Protein AF-A0A9N8WBB4-F1 (afdb_monomer)

Solvent-accessible surface area (backbone atoms only — not comparable to full-atom values): 6269 Å² total; per-residue (Å²): 134,85,77,80,78,79,75,58,86,56,52,66,58,50,36,74,75,42,55,93,48,96,74,77,94,72,91,67,59,69,72,57,49,56,44,66,75,60,62,55,62,59,57,54,51,52,50,61,37,66,78,66,63,74,71,70,97,70,95,49,72,67,55,56,54,49,34,52,51,50,43,52,51,52,54,50,50,51,53,50,38,52,74,69,68,45,90,68,51,71,68,58,58,51,64,77,75,110

Foldseek 3Di:
DDDPPPPDPCPVVCCVVQPPHPDDDDDDPPVVVVCVVPVCPVVVLVVQCVVQFPDDDDPDPVSVVVSVVVSSVLVVVVVVCVVVVVPDDSVNSSVVVD

Organism: NCBI:txid1433469

Structure (mmCIF, N/CA/C/O backbone):
data_AF-A0A9N8WBB4-F1
#
_entry.id   AF-A0A9N8WBB4-F1
#
loop_
_atom_site.group_PDB
_atom_site.id
_atom_site.type_symbol
_atom_site.label_atom_id
_atom_site.label_alt_id
_atom_site.label_comp_id
_atom_site.label_asym_id
_atom_site.label_entity_id
_atom_site.label_seq_id
_atom_site.pdbx_PDB_ins_code
_atom_site.Cartn_x
_atom_site.Cartn_y
_atom_site.Cartn_z
_atom_site.occupancy
_atom_site.B_iso_or_equiv
_atom_site.auth_seq_id
_atom_site.auth_comp_id
_atom_site.auth_asym_id
_atom_site.auth_atom_id
_atom_site.pdbx_PDB_model_num
ATOM 1 N N . MET A 1 1 ? -28.244 34.895 -8.633 1.00 41.94 1 MET A N 1
ATOM 2 C CA . MET A 1 1 ? -27.601 33.657 -9.116 1.00 41.94 1 MET A CA 1
ATOM 3 C C . MET A 1 1 ? -27.866 32.645 -8.022 1.00 41.94 1 MET A C 1
ATOM 5 O O . MET A 1 1 ? -27.178 32.668 -7.010 1.00 41.94 1 MET A O 1
ATOM 9 N N . ASP A 1 2 ? -28.985 31.932 -8.133 1.00 44.94 2 ASP A N 1
ATOM 10 C CA . ASP A 1 2 ? -29.488 31.092 -7.047 1.00 44.94 2 ASP A CA 1
ATOM 11 C C . ASP A 1 2 ? -28.586 29.874 -6.882 1.00 44.94 2 ASP A C 1
ATOM 13 O O . ASP A 1 2 ? -28.361 29.101 -7.814 1.00 44.94 2 ASP A O 1
ATOM 17 N N . MET A 1 3 ? -28.008 29.761 -5.691 1.00 48.12 3 MET A N 1
ATOM 18 C CA . MET A 1 3 ? -27.166 28.648 -5.293 1.00 48.12 3 MET A CA 1
ATOM 19 C C . MET A 1 3 ? -28.084 27.435 -5.123 1.00 48.12 3 MET A C 1
ATOM 21 O O . MET A 1 3 ? -28.880 27.389 -4.188 1.00 48.12 3 MET A O 1
ATOM 25 N N . LEU A 1 4 ? -28.018 26.481 -6.056 1.00 52.69 4 LEU A N 1
ATOM 26 C CA . LEU A 1 4 ? -28.711 25.201 -5.934 1.00 52.69 4 LEU A CA 1
ATOM 27 C C . LEU A 1 4 ? -28.243 24.528 -4.639 1.00 52.69 4 LEU A C 1
ATOM 29 O O . LEU A 1 4 ? -27.119 24.032 -4.559 1.00 52.69 4 LEU A O 1
ATOM 33 N N . VAL A 1 5 ? -29.096 24.539 -3.616 1.00 59.28 5 VAL A N 1
ATOM 34 C CA . VAL A 1 5 ? -28.891 23.756 -2.401 1.00 59.28 5 VAL A CA 1
ATOM 35 C C . VAL A 1 5 ? -29.024 22.297 -2.817 1.00 59.28 5 VAL A C 1
ATOM 37 O O . VAL A 1 5 ? -30.121 21.794 -3.042 1.00 59.28 5 VAL A O 1
ATOM 40 N N . VAL A 1 6 ? -27.888 21.626 -2.999 1.00 60.09 6 VAL A N 1
ATOM 41 C CA . VAL A 1 6 ? -27.851 20.175 -3.172 1.00 60.09 6 VAL A CA 1
ATOM 42 C C . VAL A 1 6 ? -28.231 19.575 -1.823 1.00 60.09 6 VAL A C 1
ATOM 44 O O . VAL A 1 6 ? -27.387 19.390 -0.947 1.00 60.09 6 VAL A O 1
ATOM 47 N N . GLU A 1 7 ? -29.521 19.325 -1.623 1.00 63.75 7 GLU A N 1
ATOM 48 C CA . GLU A 1 7 ? -29.992 18.621 -0.439 1.00 63.75 7 GLU A CA 1
ATOM 49 C C . GLU A 1 7 ? -29.489 17.178 -0.498 1.00 63.75 7 GLU A C 1
ATOM 51 O O . GLU A 1 7 ? -29.940 16.351 -1.294 1.00 63.75 7 GLU A O 1
ATOM 56 N N . ASN A 1 8 ? -28.493 16.876 0.337 1.00 70.19 8 ASN A N 1
ATOM 57 C CA . ASN A 1 8 ? -27.989 15.523 0.496 1.00 70.19 8 ASN A CA 1
ATOM 58 C C . ASN A 1 8 ? -29.118 14.652 1.062 1.00 70.19 8 ASN A C 1
ATOM 60 O O . ASN A 1 8 ? -29.491 14.778 2.227 1.00 70.19 8 ASN A O 1
ATOM 64 N N . THR A 1 9 ? -29.626 13.722 0.255 1.00 74.31 9 THR A N 1
ATOM 65 C CA . THR A 1 9 ? -30.729 12.817 0.615 1.00 74.31 9 THR A CA 1
ATOM 66 C C . THR A 1 9 ? -30.414 11.957 1.849 1.00 74.31 9 THR A C 1
ATOM 68 O O . THR A 1 9 ? -31.320 11.433 2.500 1.00 74.31 9 THR A O 1
ATOM 71 N N . ASN A 1 10 ? -29.132 11.830 2.208 1.00 81.38 10 ASN A N 1
ATOM 72 C CA . ASN A 1 10 ? -28.677 11.114 3.395 1.00 81.38 10 ASN A CA 1
ATOM 73 C C . ASN A 1 10 ? -28.598 11.992 4.652 1.00 81.38 10 ASN A C 1
ATOM 75 O O . ASN A 1 10 ? -28.518 11.432 5.743 1.00 81.38 10 ASN A O 1
ATOM 79 N N . ALA A 1 11 ? -28.657 13.325 4.547 1.00 82.25 11 ALA A N 1
ATOM 80 C CA . ALA A 1 11 ? -28.506 14.231 5.690 1.00 82.25 11 ALA A CA 1
ATOM 81 C C . ALA A 1 11 ? -29.550 13.957 6.784 1.00 82.25 11 ALA A C 1
ATOM 83 O O . ALA A 1 11 ? -29.186 13.769 7.942 1.00 82.25 11 ALA A O 1
ATOM 84 N N . ASN A 1 12 ? -30.823 13.804 6.406 1.00 83.38 12 ASN A N 1
ATOM 85 C CA . ASN A 1 12 ? -31.904 13.497 7.351 1.00 83.38 12 ASN A CA 1
ATOM 86 C C . ASN A 1 12 ? -31.724 12.127 8.025 1.00 83.38 12 ASN A C 1
ATOM 88 O O . ASN A 1 12 ? -31.999 11.972 9.213 1.00 83.38 12 ASN A O 1
ATOM 92 N N . LYS A 1 13 ? -31.217 11.125 7.292 1.00 84.19 13 LYS A N 1
ATOM 93 C CA . LYS A 1 13 ? -30.931 9.793 7.851 1.00 84.19 13 LYS A CA 1
ATOM 94 C C . LYS A 1 13 ? -29.763 9.842 8.829 1.00 84.19 13 LYS A C 1
ATOM 96 O O . LYS A 1 13 ? -29.863 9.294 9.922 1.00 84.19 13 LYS A O 1
ATOM 101 N N . VAL A 1 14 ? -28.679 10.520 8.459 1.00 86.06 14 VAL A N 1
ATOM 102 C CA . VAL A 1 14 ? -27.510 10.689 9.327 1.00 86.06 14 VAL A CA 1
ATOM 103 C C . VAL A 1 14 ? -27.904 11.454 10.589 1.00 86.06 14 VAL A C 1
ATOM 105 O O . VAL A 1 14 ? -27.619 10.971 11.679 1.00 86.06 14 VAL A O 1
ATOM 108 N N . HIS A 1 15 ? -28.650 12.557 10.471 1.00 86.94 15 HIS A N 1
ATOM 109 C CA . HIS A 1 15 ? -29.151 13.319 11.622 1.00 86.94 15 HIS A CA 1
ATOM 110 C C . HIS A 1 15 ? -30.080 12.487 12.515 1.00 86.94 15 HIS A C 1
ATOM 112 O O . HIS A 1 15 ? -29.927 12.502 13.729 1.00 86.94 15 HIS A O 1
ATOM 118 N N . SER A 1 16 ? -30.947 11.639 11.952 1.00 88.62 16 SER A N 1
ATOM 119 C CA . SER A 1 16 ? -31.789 10.745 12.768 1.00 88.62 16 SER A CA 1
ATOM 120 C C . SER A 1 16 ? -30.987 9.743 13.616 1.00 88.62 16 SER A C 1
ATOM 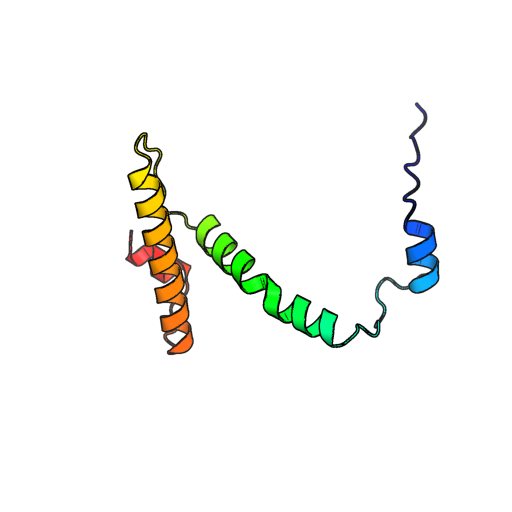122 O O . SER A 1 16 ? -31.425 9.343 14.694 1.00 88.62 16 SER A O 1
ATOM 124 N N . VAL A 1 17 ? -29.800 9.340 13.150 1.00 86.31 17 VAL A N 1
ATOM 125 C CA . VAL A 1 17 ? -28.944 8.363 13.837 1.00 86.31 17 VAL A CA 1
ATOM 126 C C . VAL A 1 17 ? -27.943 9.049 14.768 1.00 86.31 17 VAL A C 1
ATOM 128 O O . VAL A 1 17 ? -27.723 8.568 15.881 1.00 86.31 17 VAL A O 1
ATOM 131 N N . PHE A 1 18 ? -27.329 10.148 14.337 1.00 89.06 18 PHE A N 1
ATOM 132 C CA . PHE A 1 18 ? -26.238 10.840 15.032 1.00 89.06 18 PHE A CA 1
ATOM 133 C C . PHE A 1 18 ? -26.704 12.065 15.837 1.00 89.06 18 PHE A C 1
ATOM 135 O O . PHE A 1 18 ? -26.023 12.464 16.780 1.00 89.06 18 PHE A O 1
ATOM 142 N N . GLY A 1 19 ? -27.870 12.632 15.524 1.00 88.38 19 GLY A N 1
ATOM 143 C CA . GLY A 1 19 ? -28.331 13.914 16.055 1.00 88.38 19 GLY A CA 1
ATOM 144 C C . GLY A 1 19 ? -27.337 15.029 15.736 1.00 88.38 19 GLY A C 1
ATOM 145 O O . GLY A 1 19 ? -26.802 15.099 14.632 1.00 88.38 19 GLY A O 1
ATOM 146 N N . GLU A 1 20 ? -27.038 15.847 16.744 1.00 89.81 20 GLU A N 1
ATOM 147 C CA . GLU A 1 20 ? -26.005 16.894 16.682 1.00 89.81 20 GLU A CA 1
ATOM 148 C C . GLU A 1 20 ? -24.578 16.361 16.928 1.00 89.81 20 GLU A C 1
ATOM 150 O O . GLU A 1 20 ? -23.603 17.111 16.863 1.00 89.81 20 GLU A O 1
ATOM 155 N N . ALA A 1 21 ? -24.417 15.072 17.254 1.00 88.31 21 ALA A N 1
ATOM 156 C CA . ALA A 1 21 ? -23.112 14.507 17.581 1.00 88.31 21 ALA A CA 1
ATOM 157 C C . ALA A 1 21 ? -22.317 14.159 16.314 1.00 88.31 21 ALA A C 1
ATOM 159 O O . ALA A 1 21 ? -22.790 13.449 15.432 1.00 88.31 21 ALA A O 1
ATOM 160 N N . SER A 1 22 ? -21.048 14.570 16.261 1.00 85.62 22 SER A N 1
ATOM 161 C CA . SER A 1 22 ? -20.155 14.265 15.131 1.00 85.62 22 SER A CA 1
ATOM 162 C C . SER A 1 22 ? -19.603 12.834 15.139 1.00 85.62 22 SER A C 1
ATOM 164 O O . SER A 1 22 ? -19.031 12.387 14.145 1.00 85.62 22 SER A O 1
ATOM 166 N N . LYS A 1 23 ? -19.750 12.105 16.255 1.00 89.00 23 LYS A N 1
ATOM 167 C CA . LYS A 1 23 ? -19.306 10.714 16.427 1.00 89.00 23 LYS A CA 1
ATOM 168 C C . LYS A 1 23 ? -20.298 9.945 17.295 1.00 89.00 23 LYS A C 1
ATOM 170 O O . LYS A 1 23 ? -20.785 10.466 18.295 1.00 89.00 23 LYS A O 1
ATOM 175 N N . LYS A 1 24 ? -20.547 8.683 16.943 1.00 87.44 24 LYS A N 1
ATOM 176 C CA . LYS A 1 24 ? -21.401 7.762 17.698 1.00 87.44 24 LYS A CA 1
ATOM 177 C C . LYS A 1 24 ? -20.822 6.352 17.627 1.00 87.44 24 LYS A C 1
ATOM 179 O O . LYS A 1 24 ? -20.354 5.940 16.570 1.00 87.44 24 LYS A O 1
ATOM 184 N N . ILE A 1 25 ? -20.864 5.621 18.739 1.00 86.44 25 ILE A N 1
ATOM 185 C CA . ILE A 1 25 ? -20.531 4.193 18.757 1.00 86.44 25 ILE A CA 1
ATOM 186 C C . ILE A 1 25 ? -21.736 3.439 18.196 1.00 86.44 25 ILE A C 1
ATOM 188 O O . ILE A 1 25 ? -22.840 3.538 18.733 1.00 86.44 25 ILE A O 1
ATOM 192 N N . LEU A 1 26 ? -21.528 2.716 17.099 1.00 86.75 26 LEU A N 1
ATOM 193 C CA . LEU A 1 26 ? -22.543 1.887 16.460 1.00 86.75 26 LEU A CA 1
ATOM 194 C C . LEU A 1 26 ? -22.172 0.420 16.649 1.00 86.75 26 LEU A C 1
ATOM 196 O O . LEU A 1 26 ? -21.010 0.047 16.509 1.00 86.75 26 LEU A O 1
ATOM 200 N N . LEU A 1 27 ? -23.166 -0.411 16.959 1.00 86.56 27 LEU A N 1
ATOM 201 C CA . LEU A 1 27 ? -22.981 -1.856 16.978 1.00 86.56 27 LEU A CA 1
ATOM 202 C C . LEU A 1 27 ? -22.922 -2.345 15.531 1.00 86.56 27 LEU A C 1
ATOM 204 O O . LEU A 1 27 ? -23.924 -2.310 14.817 1.00 86.56 27 LEU A O 1
ATOM 208 N N . ILE A 1 28 ? -21.738 -2.768 15.100 1.00 88.50 28 ILE A N 1
ATOM 209 C CA . ILE A 1 28 ? -21.525 -3.370 13.787 1.00 88.50 28 ILE A CA 1
ATOM 210 C C . ILE A 1 28 ? -21.675 -4.888 13.952 1.00 88.50 28 ILE A C 1
ATOM 212 O O . ILE A 1 28 ? -21.103 -5.458 14.884 1.00 88.50 28 ILE A O 1
ATOM 216 N N . PRO A 1 29 ? -22.444 -5.574 13.088 1.00 94.75 29 PRO A N 1
ATOM 217 C CA . PRO A 1 29 ? -22.482 -7.030 13.079 1.00 94.75 29 PRO A CA 1
ATOM 218 C C . PRO A 1 29 ? -21.072 -7.616 12.962 1.00 94.75 29 PRO A C 1
ATOM 220 O O . PRO A 1 29 ? -20.310 -7.205 12.091 1.00 94.75 29 PRO A O 1
ATOM 223 N N . ALA A 1 30 ? -20.751 -8.622 13.780 1.00 91.50 30 ALA A N 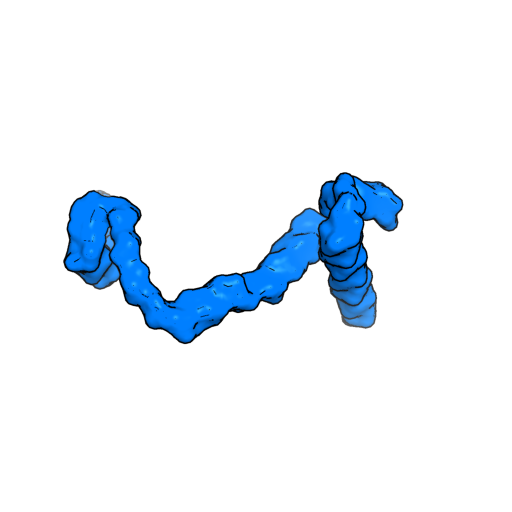1
ATOM 224 C CA . ALA A 1 30 ? -19.404 -9.199 13.846 1.00 91.50 30 ALA A CA 1
ATOM 225 C C . ALA A 1 30 ? -18.868 -9.675 12.480 1.00 91.50 30 ALA A C 1
ATOM 227 O O . ALA A 1 30 ? -17.677 -9.587 12.212 1.00 91.50 30 ALA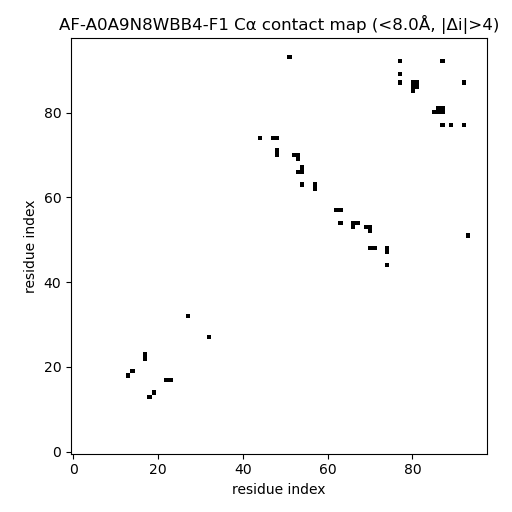 A O 1
ATOM 228 N N . VAL A 1 31 ? -19.750 -10.140 11.588 1.00 92.06 31 VAL A N 1
ATOM 229 C CA . VAL A 1 31 ? -19.377 -10.525 10.216 1.00 92.06 31 VAL A CA 1
ATOM 230 C C . VAL A 1 31 ? -18.883 -9.338 9.380 1.00 92.06 31 VAL A C 1
ATOM 232 O O . VAL A 1 31 ? -17.914 -9.478 8.640 1.00 92.06 31 VAL A O 1
ATOM 235 N N . ILE A 1 32 ? -19.515 -8.171 9.522 1.00 92.31 32 ILE A N 1
ATOM 236 C CA . ILE A 1 32 ? -19.145 -6.947 8.799 1.00 92.31 32 ILE A CA 1
ATOM 237 C C . ILE A 1 32 ? -17.855 -6.373 9.382 1.00 92.31 32 ILE A C 1
ATOM 239 O O . ILE A 1 32 ? -16.975 -5.966 8.632 1.00 92.31 32 ILE A O 1
ATOM 243 N N . ASP A 1 33 ? -17.728 -6.382 10.709 1.00 91.25 33 ASP A N 1
ATOM 244 C CA . ASP A 1 33 ? -16.526 -5.906 11.396 1.00 91.25 33 ASP A CA 1
ATOM 245 C C . ASP A 1 33 ? -15.291 -6.734 11.003 1.00 91.25 33 ASP A C 1
ATOM 247 O O . ASP A 1 33 ? -14.286 -6.186 10.552 1.00 91.25 33 ASP A O 1
ATOM 251 N N . ASN A 1 34 ? -15.410 -8.067 11.030 1.00 90.06 34 ASN A N 1
ATOM 252 C CA . ASN A 1 34 ? -14.344 -8.970 10.594 1.00 90.06 34 ASN A CA 1
ATOM 253 C C . ASN A 1 34 ? -13.972 -8.779 9.120 1.00 90.06 34 ASN A C 1
ATOM 255 O O . ASN A 1 34 ? -12.792 -8.853 8.784 1.00 90.06 34 ASN A O 1
ATOM 259 N N . TYR A 1 35 ? -14.950 -8.548 8.240 1.00 91.44 35 TYR A N 1
ATOM 260 C CA . TYR A 1 35 ? -14.676 -8.262 6.833 1.00 91.44 35 TYR A CA 1
ATOM 261 C C . TYR A 1 35 ? -13.883 -6.960 6.685 1.00 91.44 35 TYR A C 1
ATOM 263 O O . TYR A 1 35 ? -12.794 -6.973 6.117 1.00 91.44 35 TYR A O 1
ATOM 271 N N . ASN A 1 36 ? -14.383 -5.866 7.264 1.00 89.50 36 ASN A N 1
ATOM 272 C CA . ASN A 1 36 ? -13.747 -4.552 7.174 1.00 89.50 36 ASN A CA 1
ATOM 273 C C . ASN A 1 36 ? -12.330 -4.552 7.760 1.00 89.50 36 ASN A C 1
ATOM 275 O O . ASN A 1 36 ? -11.458 -3.875 7.235 1.00 89.50 36 ASN A O 1
ATOM 279 N N . TYR A 1 37 ? -12.076 -5.332 8.813 1.00 87.50 37 TYR A N 1
ATOM 280 C CA . TYR A 1 37 ? -10.745 -5.411 9.414 1.00 87.50 37 TYR A CA 1
ATOM 281 C C . TYR A 1 37 ? -9.701 -6.103 8.516 1.00 87.50 37 TYR A C 1
ATOM 283 O O . TYR A 1 37 ? -8.508 -5.834 8.644 1.00 87.50 37 TYR A O 1
ATOM 291 N N . HIS A 1 38 ? -10.120 -7.003 7.617 1.00 86.31 38 HIS A N 1
ATOM 292 C CA . HIS A 1 38 ? -9.203 -7.834 6.822 1.00 86.31 38 HIS A CA 1
ATOM 293 C C . HIS A 1 38 ? -9.204 -7.522 5.317 1.00 86.31 38 HIS A C 1
ATOM 295 O O . HIS A 1 38 ? -8.342 -8.036 4.601 1.00 86.31 38 HIS A O 1
ATOM 301 N N . ILE A 1 39 ? -10.143 -6.710 4.819 1.00 90.31 39 ILE A N 1
ATOM 302 C CA . ILE A 1 39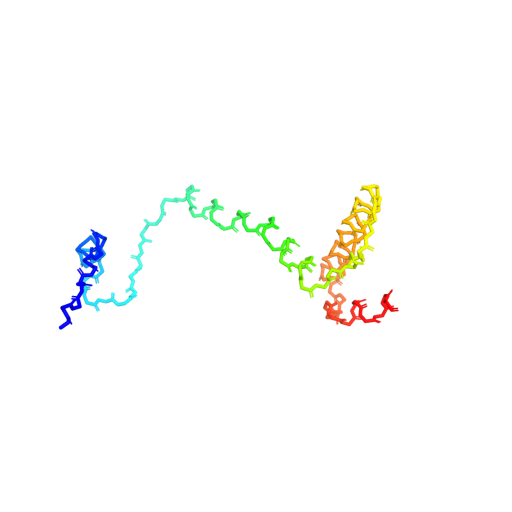 ? -10.301 -6.438 3.381 1.00 90.31 39 ILE A CA 1
ATOM 303 C C . ILE A 1 39 ? -9.163 -5.583 2.797 1.00 90.31 39 ILE A C 1
ATOM 305 O O . ILE A 1 39 ? -8.816 -5.737 1.628 1.00 90.31 39 ILE A O 1
ATOM 309 N N . ASP A 1 40 ? -8.511 -4.768 3.629 1.00 89.06 40 ASP A N 1
ATOM 310 C CA . ASP A 1 40 ? -7.521 -3.765 3.205 1.00 89.06 40 ASP A CA 1
ATOM 311 C C . ASP A 1 40 ? -6.187 -4.361 2.715 1.00 89.06 40 ASP A C 1
ATOM 313 O O . ASP A 1 40 ? -5.290 -3.634 2.295 1.00 89.06 40 ASP A O 1
ATOM 317 N N . GLY A 1 41 ? -6.002 -5.684 2.774 1.00 86.50 41 GLY A N 1
ATOM 318 C CA . GLY A 1 41 ? -4.727 -6.319 2.427 1.00 86.50 41 GLY A CA 1
ATOM 319 C C . GLY A 1 41 ? -4.258 -6.026 0.996 1.00 86.50 41 GLY A C 1
ATOM 320 O O . GLY A 1 41 ? -3.065 -5.806 0.779 1.00 86.50 41 GLY A O 1
ATOM 321 N N . VAL A 1 42 ? -5.191 -6.001 0.038 1.00 87.69 42 VAL A N 1
ATOM 322 C CA . VAL A 1 42 ? -4.899 -5.692 -1.372 1.00 87.69 42 VAL A CA 1
ATOM 323 C C . VAL A 1 42 ? -4.608 -4.203 -1.547 1.00 87.69 42 VAL A C 1
ATOM 325 O O . VAL A 1 42 ? -3.587 -3.861 -2.138 1.00 87.69 42 VAL A O 1
ATOM 328 N N . ASP A 1 43 ? -5.436 -3.336 -0.963 1.00 89.75 43 ASP A N 1
ATOM 329 C CA . ASP A 1 43 ? -5.276 -1.879 -1.048 1.00 89.75 43 ASP A CA 1
ATOM 330 C C . ASP A 1 43 ? -3.945 -1.418 -0.441 1.00 89.75 43 ASP A C 1
ATOM 332 O O . ASP A 1 43 ? -3.255 -0.575 -1.010 1.00 89.75 43 ASP A O 1
ATOM 336 N N . ILE A 1 44 ? -3.521 -2.021 0.675 1.00 87.81 44 ILE A N 1
ATOM 337 C CA . ILE A 1 44 ? -2.217 -1.738 1.292 1.00 87.81 44 ILE A CA 1
ATOM 338 C C . ILE A 1 44 ? -1.068 -2.126 0.349 1.00 87.81 44 ILE A C 1
ATOM 340 O O . ILE A 1 44 ? -0.067 -1.408 0.270 1.00 87.81 44 ILE A O 1
ATOM 344 N N . ALA A 1 45 ? -1.173 -3.262 -0.347 1.00 87.44 45 ALA A N 1
ATOM 345 C CA . ALA A 1 45 ? -0.147 -3.701 -1.290 1.00 87.44 45 ALA A CA 1
ATOM 346 C C . ALA A 1 45 ? -0.079 -2.779 -2.518 1.00 87.44 45 ALA A C 1
ATOM 348 O O . ALA A 1 45 ? 1.016 -2.348 -2.888 1.00 87.44 45 ALA A O 1
ATOM 349 N N . ASP A 1 46 ? -1.236 -2.425 -3.082 1.00 88.62 46 ASP A N 1
ATOM 350 C CA . ASP A 1 46 ? -1.355 -1.490 -4.205 1.00 88.62 46 ASP A CA 1
ATOM 351 C C . ASP A 1 46 ? -0.808 -0.103 -3.837 1.00 88.62 46 ASP A C 1
ATOM 353 O O . ASP A 1 46 ? 0.016 0.466 -4.553 1.00 88.62 46 ASP A O 1
ATOM 357 N N . GLN A 1 47 ? -1.135 0.393 -2.642 1.00 88.69 47 GLN A N 1
ATOM 358 C CA . GLN A 1 47 ? -0.626 1.663 -2.131 1.00 88.69 47 GLN A CA 1
ATOM 359 C C . GLN A 1 47 ? 0.908 1.657 -1.975 1.00 88.69 47 GLN A C 1
ATOM 361 O O . GLN A 1 47 ? 1.580 2.621 -2.356 1.00 88.69 47 GLN A O 1
ATOM 366 N N . LEU A 1 48 ? 1.493 0.581 -1.432 1.00 86.69 48 LEU A N 1
ATOM 367 C CA . LEU A 1 48 ? 2.952 0.454 -1.287 1.00 86.69 48 LEU A CA 1
ATOM 368 C C . LEU A 1 48 ? 3.677 0.362 -2.634 1.00 86.69 48 LEU A C 1
ATOM 370 O O . LEU A 1 48 ? 4.815 0.839 -2.741 1.00 86.69 48 LEU A O 1
ATOM 374 N N . GLN A 1 49 ? 3.037 -0.242 -3.636 1.00 87.69 49 GLN A N 1
ATOM 375 C CA . GLN A 1 49 ? 3.523 -0.277 -5.011 1.00 87.69 49 GLN A CA 1
ATOM 376 C C . GLN A 1 49 ? 3.422 1.107 -5.668 1.00 87.69 49 GLN A C 1
ATOM 378 O O . GLN A 1 49 ? 4.404 1.576 -6.242 1.00 87.69 49 GLN A O 1
ATOM 383 N N . GLY A 1 50 ? 2.291 1.801 -5.518 1.00 86.19 50 GLY A N 1
ATOM 384 C CA . GLY A 1 50 ? 2.047 3.117 -6.112 1.00 86.19 50 GLY A CA 1
ATOM 385 C C . GLY A 1 50 ? 2.978 4.220 -5.599 1.00 86.19 50 GLY A C 1
ATOM 386 O O . GLY A 1 50 ? 3.384 5.085 -6.372 1.00 86.19 50 GLY A O 1
ATOM 387 N N . TYR A 1 51 ? 3.378 4.185 -4.323 1.00 85.88 51 TYR A N 1
ATOM 388 C CA . TYR A 1 51 ? 4.290 5.198 -3.774 1.00 85.88 51 TYR A CA 1
ATOM 389 C C . TYR A 1 51 ? 5.718 5.133 -4.336 1.00 85.88 51 TYR A C 1
ATOM 391 O O . TYR A 1 51 ? 6.384 6.165 -4.406 1.00 85.88 51 TYR A O 1
ATOM 399 N N . TYR A 1 52 ? 6.203 3.941 -4.694 1.00 80.56 52 TYR A N 1
ATOM 400 C CA . TYR A 1 52 ? 7.592 3.712 -5.117 1.00 80.56 52 TYR A CA 1
ATOM 401 C C . TYR A 1 52 ? 7.662 2.710 -6.278 1.00 80.56 52 TYR A C 1
ATOM 403 O O . TYR A 1 52 ? 8.364 1.700 -6.189 1.00 80.56 52 TYR A O 1
ATOM 411 N N . GLY A 1 53 ? 6.911 2.979 -7.347 1.00 82.88 53 GLY A N 1
ATOM 412 C CA . GLY A 1 53 ? 6.874 2.124 -8.533 1.00 82.88 53 GLY A CA 1
ATOM 413 C C . GLY A 1 53 ? 8.199 2.129 -9.299 1.00 82.88 53 GLY A C 1
ATOM 414 O O . GLY A 1 53 ? 8.824 3.176 -9.475 1.00 82.88 53 GLY A O 1
ATOM 415 N N . THR A 1 54 ? 8.616 0.956 -9.778 1.00 85.94 54 THR A N 1
ATOM 416 C CA . THR A 1 54 ? 9.831 0.791 -10.607 1.00 85.94 54 THR A CA 1
ATOM 417 C C . THR A 1 54 ? 9.540 0.812 -12.108 1.00 85.94 54 THR A C 1
ATOM 419 O O . THR A 1 54 ? 10.460 0.766 -12.923 1.00 85.94 54 THR A O 1
ATOM 422 N N . GLN A 1 55 ? 8.262 0.885 -12.488 1.00 87.25 55 GLN A N 1
ATOM 423 C CA . GLN A 1 55 ? 7.828 0.831 -13.876 1.00 87.25 55 GLN A CA 1
ATOM 424 C C . GLN A 1 55 ? 8.355 2.018 -14.692 1.00 87.25 55 GLN A C 1
ATOM 426 O O . GLN A 1 55 ? 8.088 3.180 -14.392 1.00 87.25 55 GLN A O 1
ATOM 431 N N . VAL A 1 56 ? 9.037 1.705 -15.793 1.00 88.25 56 VAL A N 1
ATOM 432 C CA . VAL A 1 56 ? 9.463 2.679 -16.806 1.00 88.25 56 VAL A CA 1
ATOM 433 C C . VAL A 1 56 ? 8.537 2.618 -18.031 1.00 88.25 56 VAL A C 1
ATOM 435 O O . VAL A 1 56 ? 7.925 1.573 -18.283 1.00 88.25 56 VAL A O 1
ATOM 438 N N . PRO A 1 57 ? 8.388 3.710 -18.806 1.00 86.69 57 PRO A N 1
ATOM 439 C CA . PRO A 1 57 ? 7.583 3.695 -20.024 1.00 86.69 57 PRO A CA 1
ATOM 440 C C . PRO A 1 57 ? 8.199 2.746 -21.060 1.00 86.69 57 PRO A C 1
ATOM 442 O O . PRO A 1 57 ? 9.316 2.954 -21.529 1.00 86.69 57 PRO A O 1
ATOM 445 N N . VAL A 1 58 ? 7.463 1.692 -21.419 1.00 87.94 58 VAL A N 1
ATOM 446 C CA . VAL A 1 58 ? 7.914 0.622 -22.322 1.00 87.94 58 VAL A CA 1
ATOM 447 C C . VAL A 1 58 ? 6.790 0.204 -23.264 1.00 87.94 58 VAL A C 1
ATOM 449 O O . VAL A 1 58 ? 5.620 0.203 -22.892 1.00 87.94 58 VAL A O 1
ATOM 452 N N . CYS A 1 59 ? 7.145 -0.193 -24.488 1.00 86.12 59 CYS A N 1
ATOM 453 C CA . CYS A 1 59 ? 6.182 -0.657 -25.499 1.00 86.12 59 CYS A CA 1
ATOM 454 C C . CYS A 1 59 ? 5.939 -2.176 -25.454 1.00 86.12 59 CYS A C 1
ATOM 456 O O . CYS A 1 59 ? 5.188 -2.715 -26.264 1.00 86.12 59 CYS A O 1
ATOM 458 N N . HIS A 1 60 ? 6.591 -2.884 -24.530 1.00 88.50 60 HIS A N 1
ATOM 459 C CA . HIS A 1 60 ? 6.509 -4.333 -24.419 1.00 88.50 60 HIS A CA 1
ATOM 460 C C . HIS A 1 60 ? 5.659 -4.746 -23.219 1.00 88.50 60 HIS A C 1
ATOM 462 O O . HIS A 1 60 ? 5.991 -4.460 -22.072 1.00 88.50 60 HIS A O 1
ATOM 468 N N . THR A 1 61 ? 4.586 -5.490 -23.479 1.00 88.00 61 THR A N 1
ATOM 469 C CA . THR A 1 61 ? 3.640 -5.964 -22.455 1.00 88.00 61 THR A CA 1
ATOM 470 C C . THR A 1 61 ? 4.282 -6.887 -21.418 1.00 88.00 61 THR A C 1
ATOM 472 O O . THR A 1 61 ? 3.902 -6.859 -20.252 1.00 88.00 61 THR A O 1
ATOM 475 N N . TRP A 1 62 ? 5.301 -7.663 -21.798 1.00 92.81 62 TRP A N 1
ATOM 476 C CA . TRP A 1 62 ? 6.036 -8.513 -20.857 1.00 92.81 62 TRP A CA 1
ATOM 477 C C . TRP A 1 62 ? 6.882 -7.707 -19.862 1.00 92.81 62 TRP A C 1
ATOM 479 O O . TRP A 1 62 ? 7.077 -8.153 -18.734 1.00 92.81 62 TRP A O 1
ATOM 489 N N . MET A 1 63 ? 7.342 -6.506 -20.235 1.00 90.94 63 MET A N 1
ATOM 490 C CA . MET A 1 63 ? 8.069 -5.633 -19.312 1.00 90.94 63 MET A CA 1
ATOM 491 C C . MET A 1 63 ? 7.140 -5.064 -18.233 1.00 90.94 63 MET A C 1
ATOM 493 O 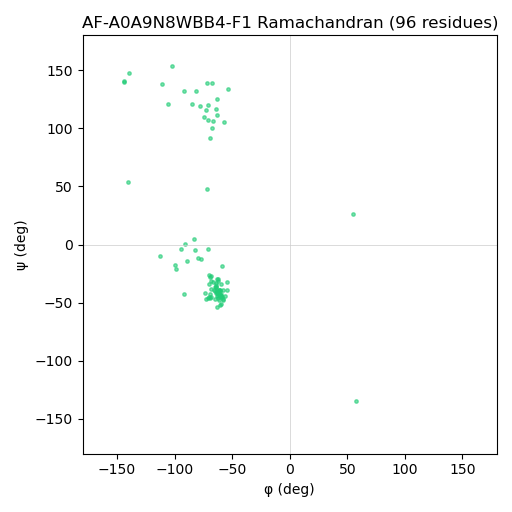O . MET A 1 63 ? 7.566 -4.952 -17.090 1.00 90.94 63 MET A O 1
ATOM 497 N N . LEU A 1 64 ? 5.864 -4.785 -18.544 1.00 89.75 64 LEU A N 1
ATOM 498 C CA . LEU A 1 64 ? 4.875 -4.403 -17.522 1.00 89.75 64 LEU A CA 1
ATOM 499 C C . LEU A 1 64 ? 4.745 -5.488 -16.446 1.00 89.75 64 LEU A C 1
ATOM 501 O O . LEU A 1 64 ? 4.811 -5.187 -15.257 1.00 89.75 64 LEU A O 1
ATOM 505 N N . LEU A 1 65 ? 4.608 -6.751 -16.866 1.00 91.38 65 LEU A N 1
ATOM 506 C CA . LEU A 1 65 ? 4.535 -7.885 -15.940 1.00 91.38 65 LEU A CA 1
ATOM 507 C C . LEU A 1 65 ? 5.825 -8.038 -15.127 1.00 91.38 65 LEU A C 1
ATOM 509 O O . LEU A 1 65 ? 5.762 -8.301 -13.929 1.00 91.38 65 LEU A O 1
ATOM 513 N N . PHE A 1 66 ? 6.986 -7.839 -15.754 1.00 93.00 66 PHE A N 1
ATOM 514 C CA . PHE A 1 66 ? 8.275 -7.875 -15.066 1.00 93.00 66 PHE A CA 1
ATOM 515 C C . PHE A 1 66 ? 8.370 -6.819 -13.955 1.00 93.00 66 PHE A C 1
ATOM 517 O O . PHE A 1 66 ? 8.679 -7.173 -12.819 1.00 93.00 66 PHE A O 1
ATOM 524 N N . PHE A 1 67 ? 8.065 -5.550 -14.248 1.00 91.00 67 PHE A N 1
ATOM 525 C CA . PHE A 1 67 ? 8.113 -4.480 -13.242 1.00 91.00 67 PHE A CA 1
ATOM 526 C C . PHE A 1 67 ? 7.083 -4.686 -12.131 1.00 91.00 67 PHE A C 1
ATOM 528 O O . PHE A 1 67 ? 7.388 -4.466 -10.961 1.00 91.00 67 PHE A O 1
ATOM 535 N N . TRP A 1 68 ? 5.897 -5.194 -12.468 1.00 90.25 68 TRP A N 1
ATOM 536 C CA . TRP A 1 68 ? 4.890 -5.528 -11.467 1.00 90.25 68 TRP A CA 1
ATOM 537 C C . TRP A 1 68 ? 5.360 -6.638 -10.510 1.00 90.25 68 TRP A C 1
ATOM 539 O O . TRP A 1 68 ? 5.220 -6.513 -9.289 1.00 90.25 68 TRP A O 1
ATOM 549 N N . LEU A 1 69 ? 5.978 -7.701 -11.039 1.00 93.38 69 LEU A N 1
ATOM 550 C CA . LEU A 1 69 ? 6.566 -8.773 -10.227 1.00 93.38 69 LEU A CA 1
ATOM 551 C C . LEU A 1 69 ? 7.751 -8.273 -9.390 1.00 93.38 69 LEU A C 1
ATOM 553 O O . LEU A 1 69 ? 7.885 -8.665 -8.227 1.00 93.38 69 LEU A O 1
ATOM 557 N N . LEU A 1 70 ? 8.581 -7.390 -9.951 1.00 91.88 70 LEU A N 1
ATOM 558 C CA . LEU A 1 70 ? 9.694 -6.762 -9.242 1.00 91.88 70 LEU A CA 1
ATOM 559 C C . LEU A 1 70 ? 9.189 -5.953 -8.042 1.00 91.88 70 LEU A C 1
ATOM 561 O O . LEU A 1 70 ? 9.620 -6.208 -6.917 1.00 91.88 70 LEU A O 1
ATOM 565 N N . ASP A 1 71 ? 8.222 -5.057 -8.241 1.00 90.31 71 ASP A N 1
ATOM 566 C CA . ASP A 1 71 ? 7.646 -4.264 -7.152 1.00 90.31 71 ASP A CA 1
ATOM 567 C C . ASP A 1 71 ? 6.983 -5.139 -6.083 1.00 90.31 71 ASP A C 1
ATOM 569 O O . ASP A 1 71 ? 7.194 -4.914 -4.887 1.00 90.31 71 ASP A O 1
ATOM 573 N N . THR A 1 72 ? 6.276 -6.193 -6.499 1.00 91.88 72 THR A N 1
ATOM 574 C CA . THR A 1 72 ? 5.683 -7.182 -5.587 1.00 91.88 72 THR A CA 1
ATOM 575 C C . THR A 1 72 ? 6.755 -7.870 -4.734 1.00 91.88 72 THR A C 1
ATOM 577 O O . THR A 1 72 ? 6.601 -8.007 -3.518 1.00 91.88 72 THR A O 1
ATOM 580 N N . SER A 1 73 ? 7.881 -8.268 -5.337 1.00 92.81 73 SER A N 1
ATOM 581 C CA . SER A 1 73 ? 8.992 -8.904 -4.615 1.00 92.81 73 SER A CA 1
ATOM 582 C C . SER A 1 73 ? 9.647 -7.972 -3.587 1.00 92.81 73 SER A C 1
ATOM 584 O O . SER A 1 73 ? 9.999 -8.409 -2.486 1.00 92.81 73 SER A O 1
ATOM 586 N N . ILE A 1 74 ? 9.747 -6.676 -3.899 1.00 89.94 74 ILE A N 1
ATOM 587 C CA . ILE A 1 74 ? 10.328 -5.670 -3.006 1.00 89.94 74 ILE A CA 1
ATOM 588 C C . ILE A 1 74 ? 9.401 -5.421 -1.809 1.00 89.94 74 ILE A C 1
ATOM 590 O O . ILE A 1 74 ? 9.859 -5.424 -0.662 1.00 89.94 74 ILE A O 1
ATOM 594 N N . VAL A 1 75 ? 8.091 -5.281 -2.047 1.00 89.38 75 VAL A N 1
ATOM 595 C CA . VAL A 1 75 ? 7.083 -5.152 -0.978 1.00 89.38 75 VAL A CA 1
ATOM 596 C C . VAL A 1 75 ? 7.092 -6.383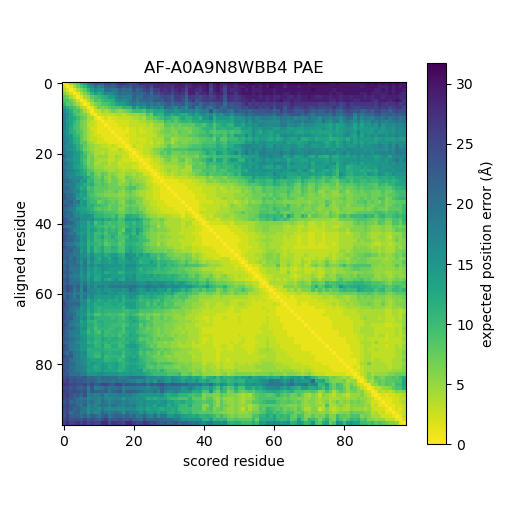 -0.067 1.00 89.38 75 VAL A C 1
ATOM 598 O O . VAL A 1 75 ? 7.123 -6.243 1.159 1.00 89.38 75 VAL A O 1
ATOM 601 N N . ASN A 1 76 ? 7.143 -7.589 -0.639 1.00 90.12 76 ASN A N 1
ATOM 602 C CA . ASN A 1 76 ? 7.203 -8.831 0.135 1.00 90.12 76 ASN A CA 1
ATOM 603 C C . ASN A 1 76 ? 8.487 -8.939 0.968 1.00 90.12 76 ASN A C 1
ATOM 605 O O . ASN A 1 76 ? 8.427 -9.296 2.146 1.00 90.12 76 ASN A O 1
ATOM 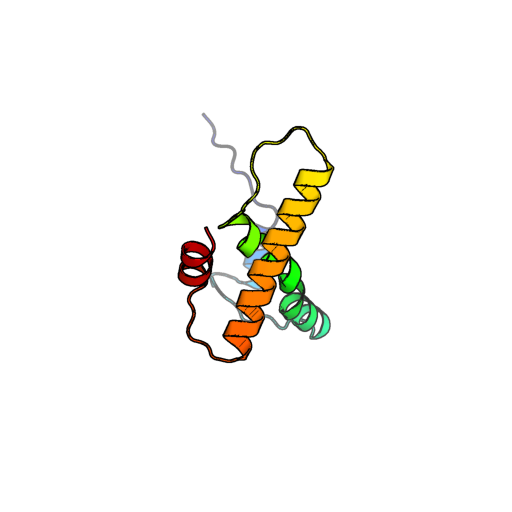609 N N . THR A 1 77 ? 9.636 -8.562 0.405 1.00 90.00 77 THR A N 1
ATOM 610 C CA . THR A 1 77 ? 10.912 -8.521 1.135 1.00 90.00 77 THR A CA 1
ATOM 611 C C . THR A 1 77 ? 10.841 -7.566 2.327 1.00 90.00 77 THR A C 1
ATOM 613 O O . THR A 1 77 ? 11.239 -7.927 3.436 1.00 90.00 77 THR A O 1
ATOM 616 N N . PHE A 1 78 ? 10.265 -6.374 2.144 1.00 87.75 78 PHE A N 1
ATOM 617 C CA . PHE A 1 78 ? 10.048 -5.425 3.237 1.00 87.75 78 PHE A CA 1
ATOM 618 C C . PHE A 1 78 ? 9.135 -5.994 4.333 1.00 87.75 78 PHE A C 1
ATOM 620 O O . PHE A 1 78 ? 9.441 -5.873 5.520 1.00 87.75 78 PHE A O 1
ATOM 627 N N . ARG A 1 79 ? 8.035 -6.660 3.957 1.00 87.00 79 ARG A N 1
ATOM 628 C CA . ARG A 1 79 ? 7.111 -7.304 4.908 1.00 87.00 79 ARG A CA 1
ATOM 629 C C . ARG A 1 79 ? 7.807 -8.381 5.742 1.00 87.00 79 ARG A C 1
ATOM 631 O O . ARG A 1 79 ? 7.608 -8.414 6.955 1.00 87.00 79 ARG A O 1
ATOM 638 N N . ILE A 1 80 ? 8.637 -9.214 5.112 1.00 90.94 80 ILE A N 1
ATOM 639 C CA . ILE A 1 80 ? 9.438 -10.241 5.795 1.00 90.94 80 ILE A CA 1
ATOM 640 C C . ILE A 1 80 ? 10.463 -9.588 6.726 1.00 90.94 80 ILE A C 1
ATOM 642 O O . ILE A 1 80 ? 10.546 -9.957 7.893 1.00 90.94 80 ILE A O 1
ATOM 646 N N . SER A 1 81 ? 11.190 -8.577 6.250 1.00 89.00 81 SER A N 1
ATOM 647 C CA . SER A 1 81 ? 12.171 -7.829 7.046 1.00 89.00 81 SER A CA 1
ATOM 648 C C . SER A 1 81 ? 11.541 -7.224 8.311 1.00 89.00 81 SER A C 1
ATOM 650 O O . SER A 1 81 ? 12.043 -7.413 9.421 1.00 89.00 81 SER A O 1
ATOM 652 N N . LYS A 1 82 ? 10.355 -6.620 8.168 1.00 87.19 82 LYS A N 1
ATOM 653 C CA . LYS A 1 82 ? 9.562 -6.102 9.289 1.00 87.19 82 LYS A CA 1
ATOM 654 C C . LYS A 1 82 ? 9.111 -7.208 10.248 1.00 87.19 82 LYS A C 1
ATOM 656 O O . LYS A 1 82 ? 9.179 -7.015 11.457 1.00 87.19 82 LYS A O 1
ATOM 661 N N . ALA A 1 83 ? 8.672 -8.359 9.733 1.00 88.25 83 ALA A N 1
ATOM 662 C CA . ALA A 1 83 ? 8.299 -9.511 10.560 1.00 88.25 83 ALA A CA 1
ATOM 663 C C . ALA A 1 83 ? 9.492 -10.074 11.357 1.00 88.25 83 ALA A C 1
ATOM 665 O O . ALA A 1 83 ? 9.314 -10.570 12.467 1.00 88.25 83 ALA A O 1
ATOM 666 N N . LEU A 1 84 ? 10.708 -9.940 10.824 1.00 91.75 84 LEU A N 1
ATOM 667 C CA . LEU A 1 84 ? 11.962 -10.300 11.487 1.00 91.75 84 LEU A CA 1
ATOM 668 C C . LEU A 1 84 ? 12.493 -9.206 12.439 1.00 91.75 84 LEU A C 1
ATOM 670 O O . LEU A 1 84 ? 13.576 -9.367 12.993 1.00 91.75 84 LEU A O 1
ATOM 674 N N . ASN A 1 85 ? 11.750 -8.110 12.652 1.00 82.44 85 ASN A N 1
ATOM 675 C CA . ASN A 1 85 ? 12.163 -6.934 13.437 1.00 82.44 85 ASN A CA 1
ATOM 676 C C . ASN A 1 85 ? 13.484 -6.298 12.975 1.00 82.44 85 ASN A C 1
ATOM 678 O O . ASN A 1 85 ? 14.175 -5.631 13.747 1.00 82.44 85 ASN A O 1
ATOM 682 N N . LEU A 1 86 ? 13.827 -6.458 11.699 1.00 77.31 86 LEU A N 1
ATOM 683 C CA . LEU A 1 86 ? 14.881 -5.665 11.093 1.00 77.31 86 LEU A CA 1
ATOM 684 C C . LEU A 1 86 ? 14.308 -4.255 10.926 1.00 77.31 86 LEU A C 1
ATOM 686 O O . LEU A 1 86 ? 13.321 -4.057 10.218 1.00 77.31 86 LEU A O 1
ATOM 690 N N . ALA A 1 87 ? 14.879 -3.275 11.627 1.00 66.19 87 ALA A N 1
ATOM 691 C CA . ALA A 1 87 ? 14.414 -1.887 11.647 1.00 66.19 87 ALA A CA 1
ATOM 692 C C . ALA A 1 87 ? 14.709 -1.144 10.325 1.00 66.19 87 ALA A C 1
ATOM 694 O O . ALA A 1 87 ? 15.240 -0.037 10.325 1.00 66.19 87 ALA A O 1
ATOM 695 N N . MET A 1 88 ? 14.397 -1.755 9.182 1.00 69.50 88 MET A N 1
ATOM 696 C CA . MET A 1 88 ? 14.508 -1.122 7.875 1.00 69.50 88 MET A CA 1
ATOM 697 C C . MET A 1 88 ? 13.245 -0.320 7.590 1.00 69.50 88 MET A C 1
ATOM 699 O O . MET A 1 88 ? 12.141 -0.863 7.528 1.00 69.50 88 MET A O 1
ATOM 703 N N . ILE A 1 89 ? 13.408 0.981 7.372 1.00 78.81 89 ILE A N 1
ATOM 704 C CA . ILE A 1 89 ? 12.346 1.833 6.841 1.00 78.81 89 ILE A CA 1
ATOM 705 C C . ILE A 1 89 ? 12.157 1.475 5.358 1.00 78.81 89 ILE A C 1
ATOM 707 O O . ILE A 1 89 ? 13.130 1.270 4.636 1.00 78.81 89 ILE A O 1
ATOM 711 N N . TYR A 1 90 ? 10.910 1.412 4.877 1.00 75.81 90 TYR A N 1
ATOM 712 C CA . TYR A 1 90 ? 10.607 1.056 3.478 1.00 75.81 90 TYR A CA 1
ATOM 713 C C . TYR A 1 90 ? 11.347 1.945 2.467 1.00 75.81 90 TYR A C 1
ATOM 715 O O . TYR A 1 90 ? 11.875 1.462 1.468 1.00 75.81 90 TYR A O 1
ATOM 723 N N . LYS A 1 91 ? 11.451 3.242 2.778 1.00 78.12 91 LYS A N 1
ATOM 724 C CA . LYS A 1 91 ? 12.230 4.218 2.014 1.00 78.12 91 LYS A CA 1
ATOM 725 C C . LYS A 1 91 ? 13.712 3.840 1.932 1.00 78.12 91 LYS A C 1
ATOM 727 O O . LYS A 1 91 ? 14.278 3.889 0.848 1.00 78.12 91 LYS A O 1
ATOM 732 N N . ASP A 1 92 ? 14.318 3.431 3.044 1.00 78.81 92 ASP A N 1
ATOM 733 C CA . ASP A 1 92 ? 15.735 3.054 3.084 1.00 78.81 92 ASP A CA 1
ATOM 734 C C . ASP A 1 92 ? 15.979 1.762 2.303 1.00 78.81 92 ASP A C 1
ATOM 736 O O . ASP A 1 92 ? 16.960 1.652 1.573 1.00 78.81 92 ASP A O 1
ATOM 740 N N . LEU A 1 93 ? 15.055 0.799 2.384 1.00 80.00 93 LEU A N 1
ATOM 741 C CA . LEU A 1 93 ? 15.108 -0.417 1.570 1.00 80.00 93 LEU A CA 1
ATOM 742 C C . LEU A 1 93 ? 15.072 -0.088 0.070 1.00 80.00 93 LEU A C 1
ATOM 744 O O . LEU A 1 93 ? 15.842 -0.656 -0.696 1.00 80.00 93 LEU A O 1
ATOM 748 N N . ARG A 1 94 ? 14.222 0.857 -0.344 1.00 78.50 94 ARG A N 1
ATOM 749 C CA . ARG A 1 94 ? 14.108 1.290 -1.745 1.00 78.50 94 ARG A CA 1
ATOM 750 C C . ARG A 1 94 ? 15.341 2.059 -2.231 1.00 78.50 94 ARG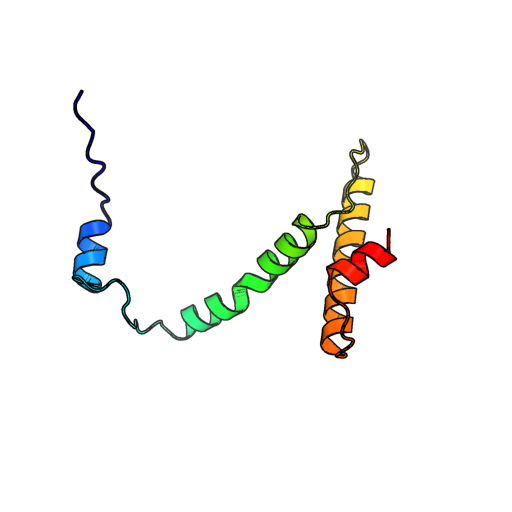 A C 1
ATOM 752 O O . ARG A 1 94 ? 15.804 1.779 -3.328 1.00 78.50 94 ARG A O 1
ATOM 759 N N . ILE A 1 95 ? 15.890 2.972 -1.425 1.00 76.25 95 ILE A N 1
ATOM 760 C CA . ILE A 1 95 ? 17.090 3.756 -1.781 1.00 76.25 95 ILE A CA 1
ATOM 761 C C . ILE A 1 95 ? 18.325 2.865 -1.956 1.00 76.25 95 ILE A C 1
ATOM 763 O O . ILE A 1 95 ? 19.172 3.1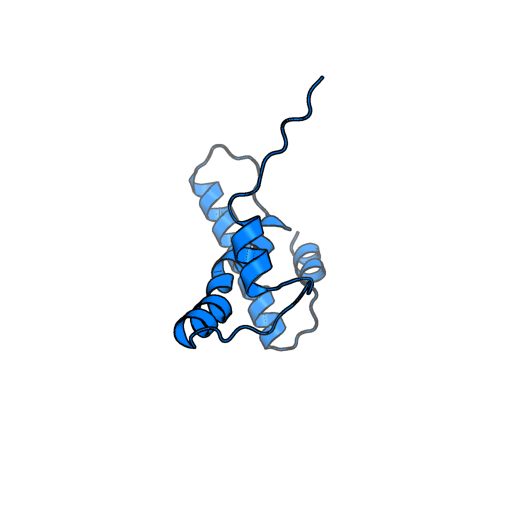66 -2.781 1.00 76.25 95 ILE A O 1
ATOM 767 N N . ASN A 1 96 ? 18.442 1.770 -1.203 1.00 75.50 96 ASN A N 1
ATOM 768 C CA . ASN A 1 96 ? 19.584 0.859 -1.330 1.00 75.50 96 ASN A CA 1
ATOM 769 C C . ASN A 1 96 ? 19.473 -0.120 -2.518 1.00 75.50 96 ASN A C 1
ATOM 771 O O . ASN A 1 96 ? 20.441 -0.818 -2.811 1.00 75.50 96 ASN A O 1
ATOM 775 N N . LEU A 1 97 ? 18.302 -0.224 -3.159 1.00 70.00 97 LEU A N 1
ATOM 776 C CA . LEU A 1 97 ? 18.039 -1.165 -4.257 1.00 70.00 97 LEU A CA 1
ATOM 777 C C . LEU A 1 97 ? 18.113 -0.529 -5.656 1.00 70.00 97 LEU A C 1
ATOM 779 O O . LEU A 1 97 ? 18.207 -1.274 -6.631 1.00 70.00 97 LEU A O 1
ATOM 783 N N . VAL A 1 98 ? 18.037 0.803 -5.757 1.00 57.56 98 VAL A N 1
ATOM 784 C CA . VAL A 1 98 ? 18.070 1.587 -7.009 1.00 57.56 98 VAL A CA 1
ATOM 785 C C . VAL A 1 98 ? 19.345 2.414 -7.051 1.00 57.56 98 VAL A C 1
ATOM 787 O O . VAL A 1 98 ? 20.005 2.403 -8.112 1.00 57.56 98 VAL A O 1
#

Radius of gyration: 22.11 Å; Cα contacts (8 Å, |Δi|>4): 29; chains: 1; bounding box: 52×44×44 Å

Mean predicted aligned error: 10.01 Å

pLDDT: mean 83.64, std 10.75, range [41.94, 94.75]

Sequence (98 aa):
MDMLVVENTNANKVHSVFGEASKKILLIPAVIDNYNYHIDGVDIADQLQGYYGTQVPVCHTWMLLFFWLLDTSIVNTFRISKALNLAMIYKDLRINLV

Secondary structure (DSSP, 8-state):
--------TTHHHHHHHHTT-S-------HHHHHHHHHTTHHHHHHHHHHHT--PPP-S-HHHHHHHHHHHHHHHHHHHHHHHTT----HHHHHHTT-